Protein AF-A0A9C8FV01-F1 (afdb_monomer)

pLDDT: mean 84.48, std 15.56, range [41.22, 98.25]

Radius of gyration: 13.57 Å; Cα contacts (8 Å, |Δi|>4): 30; chains: 1; bounding box: 23×32×36 Å

Mean predicted aligned error: 6.49 Å

Secondary structure (DSSP, 8-state):
--TTS--HHHHHHHHSPPPSS-HHHHHHTT-TTS---EEEE-SS-EEE--SS--

Foldseek 3Di:
DCPLPCPVVVVVVVPDDQDPDDQVVCLVVVHPRHDNQWPDDDPPDTDGDDPDDD

Structure (mmCIF, N/CA/C/O backbone):
data_AF-A0A9C8FV01-F1
#
_entry.id   AF-A0A9C8FV01-F1
#
loop_
_atom_site.group_PDB
_atom_site.id
_atom_site.type_symbol
_atom_site.label_atom_id
_atom_site.label_alt_id
_atom_site.label_comp_id
_atom_site.label_asym_id
_atom_site.label_entity_id
_atom_site.label_seq_id
_atom_site.pdbx_PDB_ins_code
_atom_site.Cartn_x
_atom_site.Cartn_y
_atom_site.Cartn_z
_atom_site.occupancy
_atom_site.B_iso_or_equiv
_atom_site.auth_seq_id
_atom_site.auth_comp_id
_atom_site.auth_asym_id
_atom_site.auth_atom_id
_atom_site.pdbx_PDB_model_num
ATOM 1 N N . MET A 1 1 ? -1.230 18.517 21.731 1.00 41.22 1 MET A N 1
ATOM 2 C CA . MET A 1 1 ? -0.113 17.654 21.274 1.00 41.22 1 MET A CA 1
ATOM 3 C C . MET A 1 1 ? -0.314 16.168 21.632 1.00 41.22 1 MET A C 1
ATOM 5 O O . MET A 1 1 ? 0.664 15.440 21.692 1.00 41.22 1 MET A O 1
ATOM 9 N N . SER A 1 2 ? -1.555 15.685 21.826 1.00 51.41 2 SER A N 1
ATOM 10 C CA . SER A 1 2 ? -1.849 14.253 22.061 1.00 51.41 2 SER A CA 1
ATOM 11 C C . SER A 1 2 ? -2.879 13.659 21.088 1.00 51.41 2 SER A C 1
ATOM 13 O O . SER A 1 2 ? -3.310 12.528 21.281 1.00 51.41 2 SER A O 1
ATOM 15 N N . GLU A 1 3 ? -3.286 14.392 20.046 1.00 49.78 3 GLU A N 1
ATOM 16 C CA . GLU A 1 3 ? -4.336 13.936 19.115 1.00 49.78 3 GLU A CA 1
ATOM 17 C C . GLU A 1 3 ? -3.832 12.959 18.040 1.00 49.78 3 GLU A C 1
ATOM 19 O O . GLU A 1 3 ? -4.635 12.281 17.415 1.00 49.78 3 GLU A O 1
ATOM 24 N N . TYR A 1 4 ? -2.515 12.799 17.869 1.00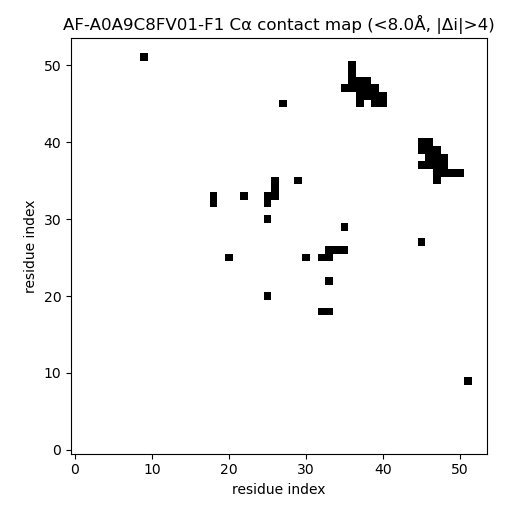 53.47 4 TYR A N 1
ATOM 25 C CA . TYR A 1 4 ? -1.945 11.831 16.917 1.00 53.47 4 TYR A CA 1
ATOM 26 C C . TYR A 1 4 ? -1.885 10.387 17.447 1.00 53.47 4 TYR A C 1
ATOM 28 O O . TYR A 1 4 ? -1.551 9.471 16.699 1.00 53.47 4 TYR A O 1
ATOM 36 N N . PHE A 1 5 ? -2.195 10.156 18.730 1.00 52.44 5 PHE A N 1
ATOM 37 C CA . PHE A 1 5 ? -1.994 8.846 19.365 1.00 52.44 5 PHE A CA 1
ATOM 38 C C . PHE A 1 5 ? -3.201 7.902 19.306 1.00 52.44 5 PHE A C 1
ATOM 40 O O . PHE A 1 5 ? -3.034 6.704 19.519 1.00 52.44 5 PHE A O 1
ATOM 47 N N . PHE A 1 6 ? -4.388 8.3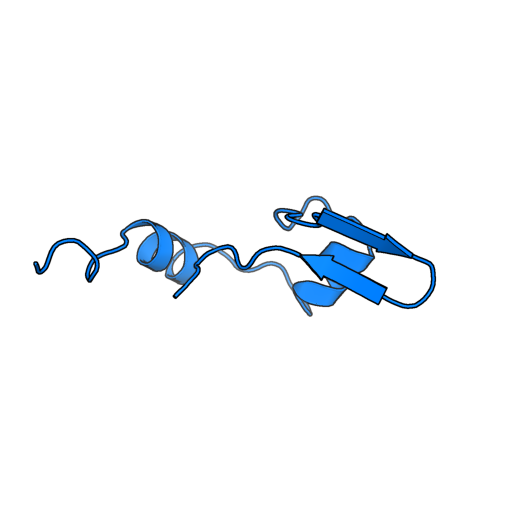96 18.949 1.00 53.06 6 PHE A N 1
ATOM 48 C CA . PHE A 1 6 ? -5.559 7.557 18.682 1.00 53.06 6 PHE A CA 1
ATOM 49 C C . PHE A 1 6 ? -5.966 7.696 17.218 1.00 53.06 6 PHE A C 1
ATOM 51 O O . PHE A 1 6 ? -6.976 8.306 16.882 1.00 53.06 6 PHE A O 1
ATOM 58 N N . ASN A 1 7 ? -5.157 7.124 16.323 1.00 60.31 7 ASN A N 1
ATOM 59 C CA . ASN A 1 7 ? -5.606 6.912 14.954 1.00 60.31 7 ASN A CA 1
ATOM 60 C C . ASN A 1 7 ? -6.660 5.790 14.980 1.00 60.31 7 ASN A C 1
ATOM 62 O O . ASN A 1 7 ? -6.323 4.606 14.983 1.00 60.31 7 ASN A O 1
ATOM 66 N N . PHE A 1 8 ? -7.938 6.167 15.060 1.00 63.09 8 PHE A N 1
ATOM 67 C CA . PHE A 1 8 ? -9.067 5.233 15.051 1.00 63.09 8 PHE A CA 1
ATOM 68 C C . PHE A 1 8 ? -9.090 4.347 13.793 1.00 63.09 8 PHE A C 1
ATOM 70 O O . PHE A 1 8 ? -9.621 3.240 13.844 1.00 63.09 8 PHE A O 1
ATOM 77 N N . GLU A 1 9 ? -8.440 4.753 12.698 1.00 64.75 9 GLU A N 1
ATOM 78 C CA . GLU A 1 9 ? -8.285 3.899 11.519 1.00 64.75 9 GLU A CA 1
ATOM 79 C C . GLU A 1 9 ? -7.297 2.748 11.747 1.00 64.75 9 GLU A C 1
ATOM 81 O O . GLU A 1 9 ? -7.510 1.659 11.222 1.00 64.75 9 GLU A O 1
ATOM 86 N N . LYS A 1 10 ? -6.274 2.922 12.602 1.00 68.75 10 LYS A N 1
ATOM 87 C CA . LYS A 1 10 ? -5.407 1.802 13.021 1.00 68.75 10 LYS A CA 1
ATOM 88 C C . LYS A 1 10 ? -6.183 0.770 13.839 1.00 68.75 10 LYS A C 1
ATOM 90 O O . LYS A 1 10 ? -5.921 -0.422 13.720 1.00 68.75 10 LYS A O 1
ATOM 95 N N . LEU A 1 11 ? -7.131 1.214 14.671 1.00 72.12 11 LEU A N 1
ATOM 96 C CA . LEU A 1 11 ? -8.023 0.306 15.402 1.00 72.12 11 LEU A CA 1
ATOM 97 C C . LEU A 1 11 ?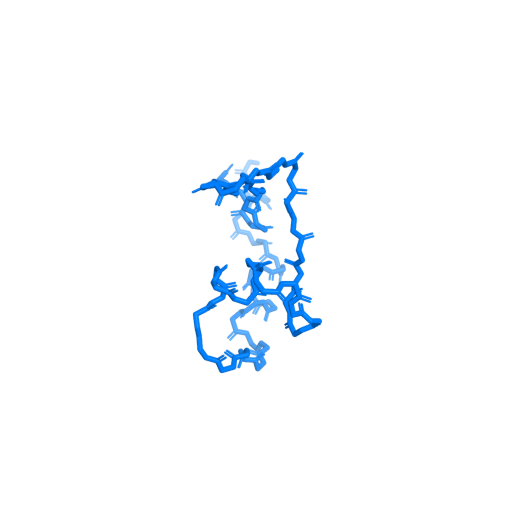 -8.923 -0.468 14.442 1.00 72.12 11 LEU A C 1
ATOM 99 O O . LEU A 1 11 ? -9.083 -1.671 14.626 1.00 72.12 11 LEU A O 1
ATOM 103 N N . LYS A 1 12 ? -9.438 0.203 13.404 1.00 74.00 12 LYS A N 1
ATOM 104 C CA . LYS A 1 12 ? -10.200 -0.441 12.335 1.00 74.00 12 LYS A CA 1
ATOM 105 C C . LYS A 1 12 ? -9.367 -1.558 11.703 1.00 74.00 12 LYS A C 1
ATOM 107 O O . LYS A 1 12 ? -9.760 -2.706 11.836 1.00 74.00 12 LYS A O 1
ATOM 112 N N . TYR A 1 13 ? -8.150 -1.270 11.228 1.00 75.81 13 TYR A N 1
ATOM 113 C CA . TYR A 1 13 ? -7.214 -2.270 10.676 1.00 75.81 13 TYR A CA 1
ATOM 114 C C . TYR A 1 13 ? -6.951 -3.489 11.578 1.00 75.81 13 TYR A C 1
ATOM 116 O O . TYR A 1 13 ? -6.725 -4.594 11.086 1.00 75.81 13 TYR A O 1
ATOM 124 N N . LEU A 1 14 ? -6.951 -3.313 12.903 1.00 76.50 14 LEU A N 1
ATOM 125 C CA . LEU A 1 14 ? -6.783 -4.425 13.845 1.00 76.50 14 LEU A CA 1
ATOM 126 C C . LEU A 1 14 ? -8.039 -5.298 13.988 1.00 76.50 14 LEU A C 1
ATOM 128 O O . LEU A 1 14 ? -7.915 -6.447 14.406 1.00 76.50 14 LEU A O 1
ATOM 132 N N . GLN A 1 15 ? -9.218 -4.750 13.697 1.00 81.88 15 GLN A N 1
ATOM 133 C CA . GLN A 1 15 ? -10.519 -5.396 13.876 1.00 81.88 15 GLN A CA 1
ATOM 134 C C . GLN A 1 15 ? -11.084 -6.002 12.586 1.00 81.88 15 GLN A C 1
ATOM 136 O O . GLN A 1 15 ? -11.960 -6.859 12.674 1.00 81.88 15 GLN A O 1
ATOM 141 N N . GLU A 1 16 ? -10.628 -5.562 11.411 1.00 83.06 16 GLU A N 1
ATOM 142 C CA . GLU A 1 16 ? -11.118 -6.088 10.129 1.00 83.06 16 GLU A CA 1
ATOM 143 C C . GLU A 1 16 ? -10.560 -7.491 9.860 1.00 83.06 16 GLU A C 1
ATOM 145 O O . GLU A 1 16 ? -9.453 -7.844 10.282 1.00 83.06 16 GLU A O 1
ATOM 150 N N . GLU A 1 17 ? -11.335 -8.295 9.133 1.00 83.69 17 GLU A N 1
ATOM 151 C CA . GLU A 1 17 ? -10.862 -9.574 8.622 1.00 83.69 17 GLU A CA 1
ATOM 152 C C . GLU A 1 17 ? -9.712 -9.321 7.643 1.00 83.69 17 GLU A C 1
ATOM 154 O O . GLU A 1 17 ? -9.806 -8.479 6.747 1.00 83.69 17 GLU A O 1
ATOM 159 N N . LYS A 1 18 ? -8.586 -10.003 7.862 1.00 86.25 18 LYS A N 1
ATOM 160 C CA . LYS A 1 18 ? -7.400 -9.819 7.030 1.00 86.25 18 LYS A CA 1
ATOM 161 C C . LYS A 1 18 ? -7.483 -10.749 5.827 1.00 86.25 18 LYS A C 1
ATOM 163 O O . LYS A 1 18 ? -7.828 -11.915 6.017 1.00 86.25 18 LYS A O 1
ATOM 168 N N . PRO A 1 19 ? -7.117 -10.275 4.627 1.00 89.25 19 PRO A N 1
ATOM 169 C CA . PRO A 1 19 ? -7.032 -11.146 3.469 1.00 89.25 19 PRO A CA 1
ATOM 170 C C . PRO A 1 19 ? -6.006 -12.251 3.722 1.00 89.25 19 PRO A C 1
ATOM 172 O O . PRO A 1 19 ? -5.001 -12.045 4.413 1.00 89.25 19 PRO A O 1
ATOM 175 N N . GLU A 1 20 ? -6.267 -13.433 3.174 1.00 92.00 20 GLU A N 1
ATOM 176 C CA . GLU A 1 20 ? -5.343 -14.552 3.304 1.00 92.00 20 GLU A CA 1
ATOM 177 C C . GLU A 1 20 ? -4.066 -14.300 2.486 1.00 92.00 20 GLU A C 1
ATOM 179 O O . GLU A 1 20 ? -4.110 -13.857 1.339 1.00 92.00 20 GLU A O 1
ATOM 184 N N . GLY A 1 21 ? -2.907 -14.611 3.074 1.00 90.81 21 GLY A N 1
ATOM 185 C CA . GLY A 1 21 ? -1.608 -14.522 2.403 1.00 90.81 21 GLY A CA 1
ATOM 186 C C . GLY A 1 21 ? -0.803 -13.251 2.704 1.00 90.81 21 GLY A C 1
ATOM 187 O O . GLY A 1 21 ? -0.964 -12.598 3.735 1.00 90.81 21 GLY A O 1
ATOM 188 N N . CYS A 1 22 ? 0.157 -12.945 1.827 1.00 93.69 22 CYS A N 1
ATOM 189 C CA . CYS A 1 22 ? 1.057 -11.800 1.977 1.00 93.69 22 CYS A CA 1
ATOM 190 C C . CYS A 1 22 ? 0.436 -10.541 1.363 1.00 93.69 22 CYS A C 1
ATOM 192 O O . CYS A 1 22 ? 0.288 -10.452 0.146 1.00 93.69 22 CYS A O 1
ATOM 194 N N . ILE A 1 23 ? 0.158 -9.531 2.192 1.00 92.25 23 ILE A N 1
ATOM 195 C CA . ILE A 1 23 ? -0.480 -8.277 1.762 1.00 92.25 23 ILE A CA 1
ATOM 196 C C . ILE A 1 23 ? 0.296 -7.545 0.654 1.00 92.25 23 ILE A C 1
ATOM 198 O O . ILE A 1 23 ? -0.310 -6.981 -0.248 1.00 92.25 23 ILE A O 1
ATOM 202 N N . ILE A 1 24 ? 1.633 -7.600 0.673 1.00 93.94 24 ILE A N 1
ATOM 203 C CA . ILE A 1 24 ? 2.475 -6.954 -0.349 1.00 93.94 24 ILE A CA 1
ATOM 204 C C . ILE A 1 24 ? 2.426 -7.739 -1.668 1.00 93.94 24 ILE A C 1
ATOM 206 O O . ILE A 1 24 ? 2.410 -7.136 -2.737 1.00 93.94 24 ILE A O 1
ATOM 210 N N . CYS A 1 25 ? 2.349 -9.073 -1.610 1.00 95.50 25 CYS A N 1
ATOM 211 C CA . CYS A 1 25 ? 2.163 -9.897 -2.808 1.00 95.50 25 CYS A CA 1
ATOM 212 C C . CYS A 1 25 ? 0.799 -9.631 -3.449 1.00 95.50 25 CYS A C 1
ATOM 214 O O . CYS A 1 25 ? 0.732 -9.462 -4.658 1.00 95.50 25 CYS A O 1
ATOM 216 N N . LEU A 1 26 ? -0.259 -9.495 -2.643 1.00 96.12 26 LEU A N 1
ATOM 217 C CA . LEU A 1 26 ? -1.595 -9.153 -3.138 1.00 96.12 26 LEU A CA 1
ATOM 218 C C . LEU A 1 26 ? -1.619 -7.796 -3.861 1.00 96.12 26 LEU A C 1
ATOM 220 O O . LEU A 1 26 ? -2.291 -7.665 -4.882 1.00 96.12 26 LEU A O 1
ATOM 224 N N . VAL A 1 27 ? -0.853 -6.809 -3.380 1.00 96.19 27 VAL A N 1
ATOM 225 C CA . VAL A 1 27 ? -0.664 -5.527 -4.085 1.00 96.19 27 VAL A CA 1
ATOM 226 C C . VAL A 1 27 ? 0.079 -5.731 -5.409 1.00 96.19 27 VAL A C 1
ATOM 228 O O . VAL A 1 27 ? -0.348 -5.209 -6.437 1.00 96.19 27 VAL A O 1
ATOM 231 N N . ALA A 1 28 ? 1.159 -6.519 -5.416 1.00 95.94 28 ALA A N 1
ATOM 232 C CA . ALA A 1 28 ? 1.910 -6.824 -6.638 1.00 95.94 28 ALA A CA 1
ATOM 233 C C . ALA A 1 28 ? 1.063 -7.577 -7.686 1.00 95.94 28 ALA A C 1
ATOM 235 O O . ALA A 1 28 ? 1.228 -7.364 -8.884 1.00 95.94 28 ALA A O 1
ATOM 236 N N . GLU A 1 29 ? 0.124 -8.412 -7.239 1.00 96.00 29 GLU A N 1
ATOM 237 C CA . GLU A 1 29 ? -0.816 -9.172 -8.074 1.00 96.00 29 GLU A CA 1
ATOM 238 C C . GLU A 1 29 ? -2.071 -8.377 -8.472 1.00 96.00 29 GLU A C 1
ATOM 240 O O . GLU A 1 29 ? -2.931 -8.908 -9.175 1.00 96.00 29 GLU A O 1
ATOM 245 N N . LYS A 1 30 ? -2.189 -7.108 -8.050 1.00 94.94 30 LYS A N 1
ATOM 246 C CA . LYS A 1 30 ? -3.362 -6.248 -8.293 1.00 94.94 30 LYS A CA 1
ATOM 247 C C . LYS A 1 30 ? -4.681 -6.861 -7.801 1.00 94.94 30 LYS A C 1
ATOM 249 O O . LYS A 1 30 ? -5.726 -6.693 -8.428 1.00 94.94 30 LYS A O 1
ATOM 254 N N . SER A 1 31 ? -4.628 -7.565 -6.671 1.00 95.69 31 SER A N 1
ATOM 255 C CA . SER A 1 31 ? -5.803 -8.140 -6.014 1.00 95.69 31 SER A CA 1
ATOM 256 C C . SER A 1 31 ? -6.738 -7.047 -5.493 1.00 95.69 31 SER A C 1
ATOM 258 O O . SER A 1 31 ? -6.295 -6.065 -4.900 1.00 95.69 31 SER A O 1
ATOM 260 N N . ASP A 1 32 ? -8.044 -7.246 -5.653 1.00 93.81 32 ASP A N 1
ATOM 261 C CA . ASP A 1 32 ? -9.098 -6.368 -5.133 1.00 93.81 32 ASP A CA 1
ATOM 262 C C . ASP A 1 32 ? -9.342 -6.534 -3.621 1.00 93.81 32 ASP A C 1
ATOM 264 O O . ASP A 1 32 ? -10.072 -5.750 -3.014 1.00 93.81 32 ASP A O 1
ATOM 268 N N . GLN A 1 33 ? -8.697 -7.520 -2.992 1.00 92.06 33 GLN A N 1
ATOM 269 C CA . GLN A 1 33 ? -8.790 -7.786 -1.554 1.00 92.06 33 GLN A CA 1
ATOM 270 C C . GLN A 1 33 ? -8.002 -6.789 -0.690 1.00 92.06 33 GLN A C 1
ATOM 272 O O . GLN A 1 33 ? -8.162 -6.769 0.531 1.00 92.06 33 GLN A O 1
ATOM 277 N N . VAL A 1 34 ? -7.117 -5.990 -1.292 1.00 92.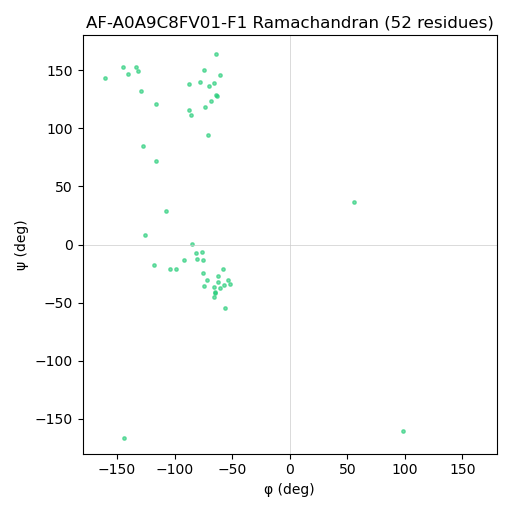06 34 VAL A N 1
ATOM 278 C CA . VAL A 1 34 ? -6.253 -5.031 -0.591 1.00 92.06 34 VAL A CA 1
ATOM 279 C C . VAL A 1 34 ? -6.304 -3.667 -1.263 1.00 92.06 34 VAL A C 1
ATOM 281 O O . VAL A 1 34 ? -6.464 -3.551 -2.474 1.00 92.06 34 VAL A O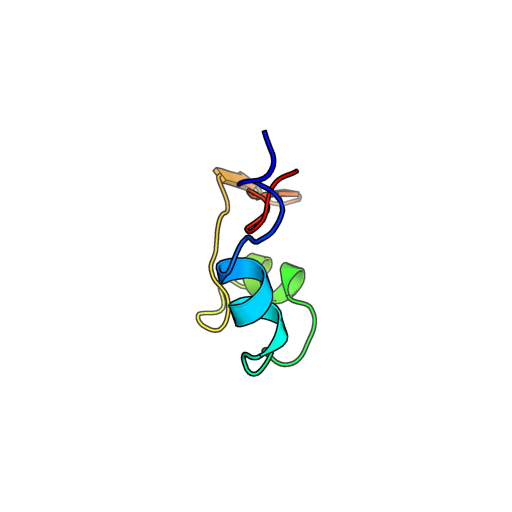 1
ATOM 284 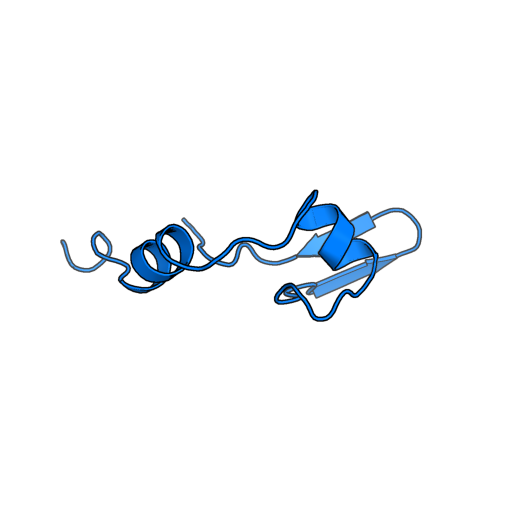N N . VAL A 1 35 ? -6.138 -2.608 -0.472 1.00 91.25 35 VAL A N 1
ATOM 285 C CA . VAL A 1 35 ? -6.011 -1.252 -1.014 1.00 91.25 35 VAL A CA 1
ATOM 286 C C . VAL A 1 35 ? -4.630 -1.101 -1.653 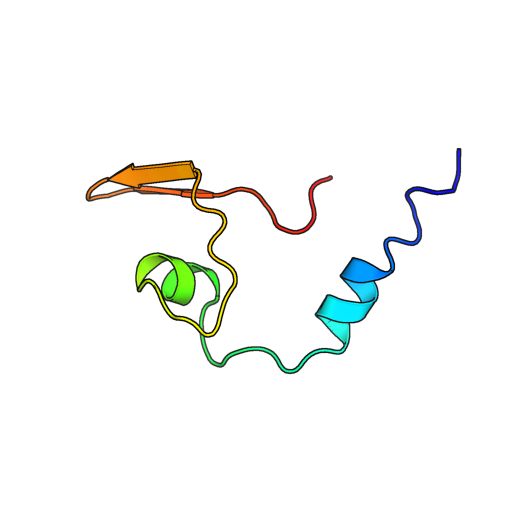1.00 91.25 35 VAL A C 1
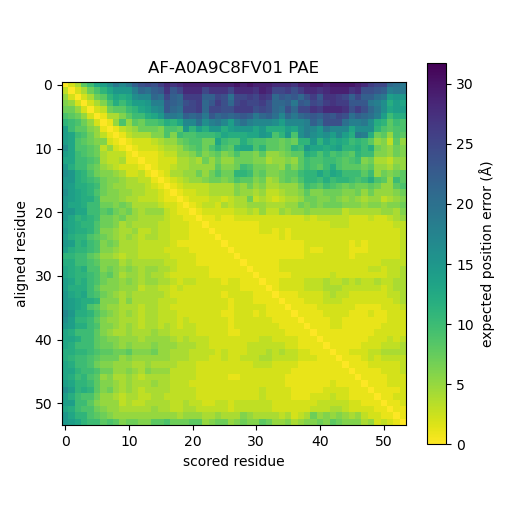ATOM 288 O O . VAL A 1 35 ? -3.614 -1.196 -0.963 1.00 91.25 35 VAL A O 1
ATOM 291 N N . ASP A 1 36 ? -4.594 -0.832 -2.957 1.00 95.06 36 ASP A N 1
ATOM 292 C CA . ASP A 1 36 ? -3.359 -0.535 -3.683 1.00 95.06 36 ASP A CA 1
ATOM 293 C C . ASP A 1 36 ? -3.020 0.965 -3.572 1.00 95.06 36 ASP A C 1
ATOM 295 O O . ASP A 1 36 ? -3.715 1.825 -4.114 1.00 95.06 36 ASP A O 1
ATOM 299 N N . LEU A 1 37 ? -1.942 1.276 -2.845 1.00 95.94 37 LEU A N 1
ATOM 300 C CA . LEU A 1 37 ? -1.375 2.624 -2.698 1.00 95.94 37 LEU A CA 1
ATOM 301 C C . LEU A 1 37 ? -0.056 2.787 -3.473 1.00 95.94 37 LEU A C 1
ATOM 303 O O . LEU A 1 37 ? 0.830 3.543 -3.058 1.00 95.94 37 LEU A O 1
ATOM 307 N N . THR A 1 38 ? 0.108 2.044 -4.568 1.00 97.50 38 THR A N 1
ATOM 308 C CA . THR A 1 38 ? 1.273 2.131 -5.453 1.00 97.50 38 THR A CA 1
ATOM 309 C C . THR A 1 38 ? 1.355 3.506 -6.106 1.00 97.50 38 THR A C 1
ATOM 311 O O . THR A 1 38 ? 0.402 3.992 -6.711 1.00 97.50 38 THR A O 1
ATOM 314 N N . VAL A 1 39 ? 2.523 4.136 -6.000 1.00 98.12 39 VAL A N 1
ATOM 315 C CA . VAL A 1 39 ? 2.827 5.426 -6.643 1.00 98.12 39 VAL A CA 1
ATOM 316 C C . VAL A 1 39 ? 3.721 5.265 -7.864 1.00 98.12 39 VAL A C 1
ATOM 318 O O . VAL A 1 39 ? 3.770 6.151 -8.715 1.00 98.12 39 VAL A O 1
ATOM 321 N N . TRP A 1 40 ? 4.440 4.147 -7.948 1.00 98.25 40 TRP A N 1
ATOM 322 C CA . TRP A 1 40 ? 5.288 3.811 -9.080 1.00 98.25 40 TRP A CA 1
ATOM 323 C C . TRP A 1 40 ? 5.576 2.310 -9.111 1.00 98.25 40 TRP A C 1
ATOM 325 O O . TRP A 1 40 ? 5.783 1.695 -8.064 1.00 98.25 40 TRP A O 1
ATOM 335 N N . GLU A 1 41 ? 5.643 1.737 -10.308 1.00 97.88 41 GLU A N 1
ATOM 336 C CA . GLU A 1 41 ? 6.007 0.338 -10.523 1.00 97.88 41 GLU A CA 1
ATOM 337 C C . GLU A 1 41 ? 6.818 0.158 -11.810 1.00 97.88 41 GLU A C 1
ATOM 339 O O . GLU A 1 41 ? 6.691 0.929 -12.767 1.00 97.88 41 GLU A O 1
ATOM 344 N N . ASN A 1 42 ? 7.648 -0.882 -11.831 1.00 96.69 42 ASN A N 1
ATOM 345 C CA . ASN A 1 42 ? 8.279 -1.416 -13.031 1.00 96.69 42 ASN A CA 1
ATOM 346 C C . ASN A 1 42 ? 8.384 -2.954 -12.938 1.00 96.69 42 ASN A C 1
ATOM 348 O O . ASN A 1 42 ? 7.749 -3.570 -12.088 1.00 96.69 42 ASN A O 1
ATOM 352 N N . ALA A 1 43 ? 9.176 -3.580 -13.815 1.00 95.88 43 ALA A N 1
ATOM 353 C CA . ALA A 1 43 ? 9.307 -5.039 -13.872 1.00 95.88 43 ALA A CA 1
ATOM 354 C C . ALA A 1 43 ? 9.875 -5.684 -12.591 1.00 95.88 43 ALA A C 1
ATOM 356 O O . ALA A 1 43 ? 9.574 -6.843 -12.323 1.00 95.88 43 ALA A O 1
ATOM 357 N N . ASP A 1 44 ? 10.675 -4.950 -11.816 1.00 97.38 44 ASP A N 1
ATOM 358 C CA . ASP A 1 44 ? 11.438 -5.498 -10.688 1.00 97.38 44 ASP A CA 1
ATOM 359 C C . ASP A 1 44 ? 11.034 -4.888 -9.336 1.00 97.38 44 ASP A C 1
ATOM 361 O O . ASP A 1 44 ? 11.353 -5.439 -8.282 1.00 97.38 44 ASP A O 1
ATOM 365 N N . PHE A 1 45 ? 10.355 -3.738 -9.344 1.00 97.25 45 PHE A N 1
ATOM 366 C CA . PHE A 1 45 ? 10.084 -2.949 -8.149 1.00 97.25 45 PHE A CA 1
ATOM 367 C C . PHE A 1 45 ? 8.685 -2.346 -8.140 1.00 97.25 45 PHE A C 1
ATOM 369 O O . PHE A 1 45 ? 8.160 -1.888 -9.155 1.00 97.25 45 PHE A O 1
ATOM 376 N N . LEU A 1 46 ? 8.148 -2.247 -6.926 1.00 97.69 46 LEU A N 1
ATOM 377 C CA . LEU A 1 46 ? 6.921 -1.538 -6.606 1.00 97.69 46 LEU A CA 1
ATOM 378 C C . LEU A 1 46 ? 7.189 -0.587 -5.438 1.00 97.69 46 LEU A C 1
ATOM 380 O O . LEU A 1 46 ? 7.793 -0.966 -4.433 1.00 97.69 46 LEU A O 1
ATOM 384 N N . VAL A 1 47 ? 6.753 0.661 -5.586 1.00 97.81 47 VAL A N 1
ATOM 385 C CA . VAL A 1 47 ? 6.851 1.700 -4.560 1.00 97.81 47 VAL A CA 1
ATOM 386 C C . VAL A 1 47 ? 5.440 2.100 -4.169 1.00 97.81 47 VAL A C 1
ATOM 388 O O . VAL A 1 47 ? 4.664 2.565 -5.002 1.00 97.81 47 VAL A O 1
ATOM 391 N N . MET A 1 48 ? 5.117 1.949 -2.889 1.00 96.94 48 MET A N 1
ATOM 392 C CA . MET A 1 48 ? 3.788 2.218 -2.346 1.00 96.94 48 MET A CA 1
ATOM 393 C C . MET A 1 48 ? 3.859 3.045 -1.068 1.00 96.94 48 MET A C 1
ATOM 395 O O . MET A 1 48 ? 4.840 2.993 -0.321 1.00 96.94 48 MET A O 1
ATOM 399 N N . VAL A 1 49 ? 2.798 3.804 -0.814 1.00 95.94 49 VAL A N 1
ATOM 400 C CA . VAL A 1 49 ? 2.640 4.551 0.435 1.00 95.94 49 VAL A CA 1
ATOM 401 C C . VAL A 1 49 ? 2.201 3.596 1.542 1.00 95.94 49 VAL A C 1
ATOM 403 O O . VAL A 1 49 ? 1.371 2.712 1.336 1.00 95.94 49 VAL A O 1
ATOM 406 N N . ASN A 1 50 ? 2.751 3.780 2.742 1.00 91.06 50 ASN A N 1
ATOM 407 C CA . ASN A 1 50 ? 2.262 3.080 3.923 1.00 91.06 50 ASN A CA 1
ATOM 408 C C . ASN A 1 50 ? 0.861 3.602 4.274 1.00 91.06 50 ASN A C 1
ATOM 410 O O . ASN A 1 50 ? 0.703 4.798 4.513 1.00 91.06 50 ASN A O 1
ATOM 414 N N . LEU A 1 51 ? -0.123 2.702 4.353 1.00 87.00 51 LEU A N 1
ATOM 415 C CA . LEU A 1 51 ? -1.505 3.019 4.728 1.00 87.00 51 LEU A CA 1
ATOM 416 C C . LEU A 1 51 ? -1.592 3.770 6.069 1.00 87.00 51 LEU A C 1
ATOM 418 O O . LEU A 1 51 ? -2.464 4.614 6.250 1.00 87.00 51 LEU A O 1
ATOM 422 N N . TYR A 1 52 ? -0.653 3.514 6.985 1.00 83.06 52 TYR A N 1
ATOM 423 C CA . TYR A 1 52 ? -0.545 4.220 8.258 1.00 83.06 52 TYR A CA 1
ATOM 424 C C . TYR A 1 52 ? 0.875 4.767 8.465 1.00 83.06 52 TYR A C 1
ATOM 426 O O . TYR A 1 52 ? 1.693 4.104 9.116 1.00 83.06 52 TYR A O 1
ATOM 434 N N . PRO A 1 53 ? 1.190 5.958 7.922 1.00 83.44 53 PRO A N 1
ATOM 435 C CA . PRO A 1 53 ? 2.515 6.560 8.039 1.00 83.44 53 PRO A CA 1
ATOM 436 C C . PRO A 1 53 ? 2.879 6.891 9.498 1.00 83.44 53 PRO A C 1
ATOM 438 O O . PRO A 1 53 ? 2.020 6.887 10.390 1.00 83.44 53 PRO A O 1
ATOM 441 N N . TYR A 1 54 ? 4.177 7.117 9.726 1.00 75.75 54 TYR A N 1
ATOM 442 C CA . TYR A 1 54 ? 4.726 7.522 11.024 1.00 75.75 54 TYR A CA 1
ATOM 443 C C . TYR A 1 54 ? 4.426 8.991 11.324 1.00 75.75 54 TYR A C 1
ATOM 445 O O . TYR A 1 54 ? 4.542 9.809 10.383 1.00 75.75 54 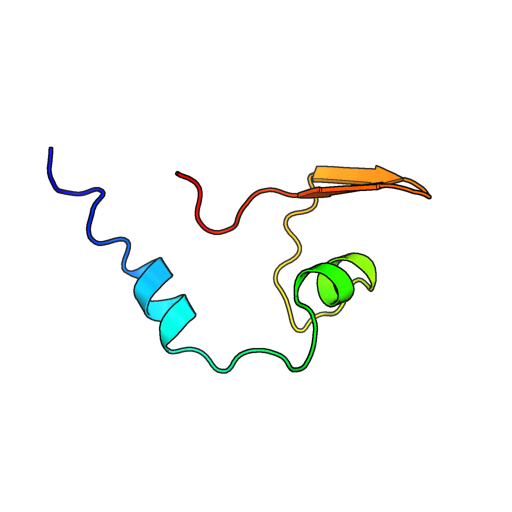TYR A O 1
#

Solvent-accessible surface area (backbone atoms only — not comparable to full-atom values): 3811 Å² total; per-residue (Å²): 143,69,77,83,77,68,54,64,66,60,55,47,66,74,70,51,88,74,70,88,76,59,72,68,57,39,49,76,68,69,40,88,83,52,91,75,49,69,80,48,73,61,100,89,51,76,43,61,62,66,95,75,71,134

Sequence (54 aa):
MSEYFFNFEKLKYLQEEKPEGCIICLVAEKSDQVVDLTVWENADFLVMVNLYPY